Protein AF-A0A1J4X9B1-F1 (afdb_monomer)

Nearest PDB structures (foldseek):
  8jli-assembly1_B  TM=4.042E-01  e=5.247E-04  Homo sapiens
  5moy-assembly1_B  TM=3.752E-01  e=3.493E-03  Homo sapiens
  6fls-assembly1_A  TM=5.044E-01  e=6.345E-02  Clostridium botulinum
  5jmc-assembly4_H  TM=3.929E-01  e=2.459E-02  Rattus norvegicus
  8k77-assembly1_A  TM=3.400E-01  e=1.861E-02  Homo sapiens

Solvent-accessible surface area (backbone atoms only — not comparable to full-atom values): 6523 Å² total; per-residue (Å²): 122,44,57,48,78,82,46,75,85,58,51,69,41,68,44,48,29,33,43,55,81,67,60,44,64,76,85,66,64,46,58,64,31,37,32,44,52,20,37,40,30,43,33,34,44,35,45,33,42,35,30,52,23,37,32,33,54,20,37,40,33,50,28,36,30,30,44,20,36,35,34,49,24,37,28,38,67,24,33,40,30,49,22,41,42,26,76,47,44,78,42,80,39,43,59,47,73,67,47,76,43,81,50,52,83,41,82,94,71,68,89,84,55,82,68,53,83,78,42,74,75,80,66,88,125

Mean predicted aligned error: 8.38 Å

Foldseek 3Di:
DDAVVVVLVDQEAAEEYEYDQDEDDAPRAQENHEYANYEYEYHEPALHHHECYEYAVYEYEHYEHALYEYYQYEYHAYEYELYEYHNYYYYNYDYEDYHYYNYDYHDPDPVPDDDPPPHPPPDDD

Sequence (125 aa):
MENLDAVLSRQHFSGEFILSEKGYSLDYPWKNREFIEAHVTGGSMTGSLFEDCTFRNTTFENIYMDDVDFVRCRFENFRIINCSRDGMEMRECTGSPPIMIGTKEGPPGWRDRPPPPGWESHGKK

pLDDT: mean 77.35, std 16.92, range [32.69, 95.19]

Secondary structure (DSSP, 8-state):
-EEGGGGTT-SEEEEEEE--SS---TT--EES-EEEEEEEESSB-TT-EEES-EEES-EEES-B-TT-EEES-EEES-EEES-B-TT-EEES-EESPPEEESPBP-SS-STTSPPPTT-------

Radius of gyration: 13.78 Å; Cα contacts (8 Å, |Δi|>4): 329; chains: 1; bounding box: 30×30×39 Å

Structure (mmCIF, N/CA/C/O backbone):
data_AF-A0A1J4X9B1-F1
#
_entry.id   AF-A0A1J4X9B1-F1
#
loop_
_atom_site.group_PDB
_atom_site.id
_atom_site.type_symbol
_atom_site.label_atom_id
_atom_site.label_alt_id
_atom_site.label_comp_id
_atom_site.label_asym_id
_atom_site.label_entity_id
_atom_site.label_seq_id
_atom_site.pdbx_PDB_ins_code
_atom_site.Cartn_x
_atom_site.Cartn_y
_atom_site.Cartn_z
_atom_site.occupancy
_atom_site.B_iso_or_equiv
_atom_site.auth_seq_id
_atom_site.auth_comp_id
_atom_site.auth_asym_id
_atom_site.auth_atom_id
_atom_site.pdbx_PDB_model_num
ATOM 1 N N . MET A 1 1 ? 7.872 9.763 13.280 1.00 73.44 1 MET A N 1
ATOM 2 C CA . MET A 1 1 ? 8.013 8.543 12.469 1.00 73.44 1 MET A CA 1
ATOM 3 C C . MET A 1 1 ? 7.937 7.308 13.356 1.00 73.44 1 MET A C 1
ATOM 5 O O . MET A 1 1 ? 8.772 7.140 14.239 1.00 73.44 1 MET A O 1
ATOM 9 N N . GLU A 1 2 ? 6.900 6.499 13.171 1.00 84.75 2 GLU A N 1
ATOM 10 C CA . GLU A 1 2 ? 6.631 5.258 13.907 1.00 84.75 2 GLU A CA 1
ATOM 11 C C . GLU A 1 2 ? 6.852 4.042 12.990 1.00 84.75 2 GLU A C 1
ATOM 13 O O . GLU A 1 2 ? 6.647 4.137 11.784 1.00 84.75 2 GLU A O 1
ATOM 18 N N . ASN A 1 3 ? 7.286 2.896 13.521 1.00 81.75 3 ASN A N 1
ATOM 19 C CA . ASN A 1 3 ? 7.413 1.690 12.700 1.00 81.75 3 ASN A CA 1
ATOM 20 C C . ASN A 1 3 ? 6.024 1.067 12.475 1.00 81.75 3 ASN A C 1
ATOM 22 O O . ASN A 1 3 ? 5.390 0.654 13.449 1.00 81.75 3 ASN A O 1
ATOM 26 N N . LEU A 1 4 ? 5.578 0.960 11.216 1.00 80.00 4 LEU A N 1
ATOM 27 C CA . LEU A 1 4 ? 4.272 0.379 10.883 1.00 80.00 4 LEU A CA 1
ATOM 28 C C . LEU A 1 4 ? 4.163 -1.096 11.318 1.00 80.00 4 LEU A C 1
ATOM 30 O O . LEU A 1 4 ? 3.100 -1.523 11.769 1.00 80.00 4 LEU A O 1
ATOM 34 N N . ASP A 1 5 ? 5.275 -1.841 11.281 1.00 75.12 5 ASP A N 1
ATOM 35 C CA . ASP A 1 5 ? 5.376 -3.241 11.731 1.00 75.12 5 ASP A CA 1
ATOM 36 C C . ASP A 1 5 ? 5.012 -3.416 13.201 1.00 75.12 5 ASP A C 1
ATOM 38 O O . ASP A 1 5 ? 4.484 -4.447 13.616 1.00 75.12 5 ASP A O 1
ATOM 42 N N . ALA A 1 6 ? 5.311 -2.404 14.015 1.00 77.81 6 ALA A N 1
ATOM 43 C CA . ALA A 1 6 ? 5.059 -2.442 15.448 1.00 77.81 6 ALA A CA 1
ATOM 44 C C . ALA A 1 6 ? 3.596 -2.125 15.789 1.00 77.81 6 ALA A C 1
ATOM 46 O O . ALA A 1 6 ? 3.161 -2.350 16.918 1.00 77.81 6 ALA A O 1
ATOM 47 N N . VAL A 1 7 ? 2.829 -1.604 14.826 1.00 77.19 7 VAL A N 1
ATOM 48 C CA . VAL A 1 7 ? 1.464 -1.108 15.035 1.00 77.19 7 VAL A CA 1
ATOM 49 C C . VAL A 1 7 ? 0.421 -1.806 14.167 1.00 77.19 7 VAL A C 1
ATOM 51 O O . VAL A 1 7 ? -0.707 -1.332 14.045 1.00 77.19 7 VAL A O 1
ATOM 54 N N . LEU A 1 8 ? 0.746 -2.995 13.652 1.00 74.31 8 LEU A N 1
ATOM 55 C CA . LEU A 1 8 ? -0.151 -3.855 12.870 1.00 74.31 8 LEU A CA 1
ATOM 56 C C . LEU A 1 8 ? -1.413 -4.309 13.617 1.00 74.31 8 LEU A C 1
ATOM 58 O O . LEU A 1 8 ? -2.269 -4.950 13.019 1.00 74.31 8 LEU A O 1
ATOM 62 N N . SER A 1 9 ? -1.590 -4.014 14.903 1.00 78.44 9 SER A N 1
ATOM 63 C CA . SER A 1 9 ? -2.851 -4.263 15.617 1.00 78.44 9 SER A CA 1
ATOM 64 C C . SER A 1 9 ? -3.851 -3.108 15.504 1.00 78.44 9 SER A C 1
ATOM 66 O O . SER A 1 9 ? -5.024 -3.282 15.833 1.00 78.44 9 SER A O 1
ATOM 68 N N . ARG A 1 10 ? -3.424 -1.929 15.030 1.00 83.19 10 ARG A N 1
ATOM 69 C CA . ARG A 1 10 ? -4.284 -0.742 14.945 1.00 83.19 10 ARG A CA 1
ATOM 70 C C . ARG A 1 10 ? -5.258 -0.838 13.777 1.00 83.19 10 ARG A C 1
ATOM 72 O O . ARG A 1 10 ? -4.900 -1.261 12.683 1.00 83.19 10 ARG A O 1
ATOM 79 N N . GLN A 1 11 ? -6.492 -0.401 13.996 1.00 83.94 11 GLN A N 1
ATOM 80 C CA . GLN A 1 11 ? -7.476 -0.262 12.918 1.00 83.94 11 GLN A CA 1
ATOM 81 C C . GLN A 1 11 ? -7.358 1.081 12.196 1.00 83.94 11 GLN A C 1
ATOM 83 O O . GLN A 1 11 ? -7.754 1.180 11.042 1.00 83.94 11 GLN A O 1
ATOM 88 N N . HIS A 1 12 ? -6.785 2.085 12.859 1.00 88.44 12 HIS A N 1
ATOM 89 C CA . HIS A 1 12 ? -6.656 3.443 12.354 1.00 88.44 12 HIS A CA 1
ATOM 90 C C . HIS A 1 12 ? -5.188 3.882 12.372 1.00 88.44 12 HIS A C 1
ATOM 92 O O . HIS A 1 12 ? -4.511 3.761 13.400 1.00 88.44 12 HIS A O 1
ATOM 98 N N . PHE A 1 13 ? -4.715 4.400 11.243 1.00 87.94 13 PHE A N 1
ATOM 99 C CA . PHE A 1 13 ? -3.358 4.892 11.041 1.00 87.94 13 PHE A CA 1
ATOM 100 C C . PHE A 1 13 ? -3.404 6.342 10.577 1.00 87.94 13 PHE A C 1
ATOM 102 O O . PHE A 1 13 ? -3.917 6.638 9.500 1.00 87.94 13 PHE A O 1
ATOM 109 N N . SER A 1 14 ? -2.818 7.221 11.384 1.00 92.00 14 SER A N 1
ATOM 110 C CA . SER A 1 14 ? -2.660 8.644 11.093 1.00 92.00 14 SER A CA 1
ATOM 111 C C . SER A 1 14 ? -1.266 9.098 11.509 1.00 92.00 14 SER A C 1
ATOM 113 O O . SER A 1 14 ? -0.826 8.768 12.614 1.00 92.00 14 SER A O 1
ATOM 115 N N . GLY A 1 15 ? -0.586 9.861 10.654 1.00 91.12 15 GLY A N 1
ATOM 116 C CA . GLY A 1 15 ? 0.785 10.317 10.882 1.00 91.12 15 GLY A CA 1
ATOM 117 C C . GLY A 1 15 ? 1.830 9.589 10.035 1.00 91.12 15 GLY A C 1
ATOM 118 O O . GLY A 1 15 ? 1.520 8.968 9.022 1.00 91.12 15 GLY A O 1
ATOM 119 N N . GLU A 1 16 ? 3.093 9.714 10.434 1.00 91.88 16 GLU A N 1
ATOM 120 C CA . GLU A 1 16 ? 4.238 9.243 9.652 1.00 91.88 16 GLU A CA 1
ATOM 121 C C . GLU A 1 16 ? 4.713 7.861 10.093 1.00 91.88 16 GLU A C 1
ATOM 123 O O . GLU A 1 16 ? 5.114 7.666 11.249 1.00 91.88 16 GLU A O 1
ATOM 128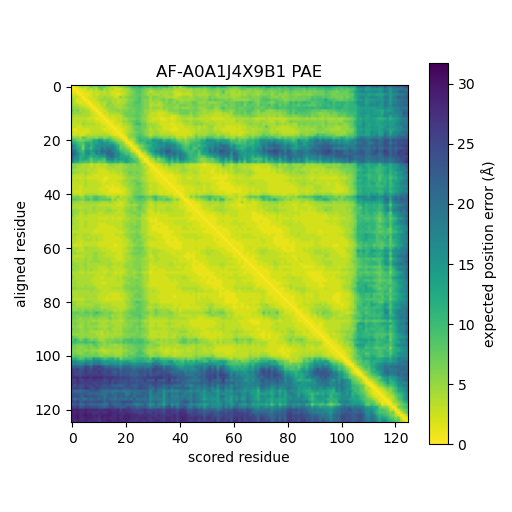 N N . PHE A 1 17 ? 4.772 6.944 9.137 1.00 89.00 17 PHE A N 1
ATOM 129 C CA . PHE A 1 17 ? 5.162 5.562 9.324 1.00 89.00 17 PHE A CA 1
ATOM 130 C C . PHE A 1 17 ? 6.334 5.179 8.425 1.00 89.00 17 PHE A C 1
ATOM 132 O O . PHE A 1 17 ? 6.406 5.587 7.266 1.00 89.00 17 PHE A O 1
ATOM 139 N N . ILE A 1 18 ? 7.226 4.348 8.957 1.00 86.56 18 ILE A N 1
ATOM 140 C CA . ILE A 1 18 ? 8.288 3.692 8.196 1.00 86.56 18 ILE A CA 1
ATOM 141 C C . ILE A 1 18 ? 8.067 2.179 8.199 1.00 86.56 18 ILE A C 1
ATOM 143 O O . ILE A 1 18 ? 7.740 1.618 9.250 1.00 86.56 18 ILE A O 1
ATOM 147 N N . LEU A 1 19 ? 8.220 1.523 7.047 1.00 79.75 19 LEU A N 1
ATOM 148 C CA . LEU A 1 19 ? 8.246 0.056 6.980 1.00 79.75 19 LEU A CA 1
ATOM 149 C C . LEU A 1 19 ? 9.677 -0.427 7.228 1.00 79.75 19 LEU A C 1
ATOM 151 O O . LEU A 1 19 ? 10.638 0.212 6.788 1.00 79.75 19 LEU A O 1
ATOM 155 N N . SER A 1 20 ? 9.848 -1.565 7.901 1.00 71.50 20 SER A N 1
ATOM 156 C CA . SER A 1 20 ? 11.163 -2.205 7.920 1.00 71.50 20 SER A CA 1
ATOM 157 C C . SER A 1 20 ? 11.515 -2.810 6.555 1.00 71.50 20 SER A C 1
ATOM 159 O O . SER A 1 20 ? 10.669 -3.040 5.694 1.00 71.50 20 SER A O 1
ATOM 161 N N . GLU A 1 21 ? 12.801 -3.099 6.345 1.00 63.53 21 GLU A N 1
ATOM 162 C CA . GLU A 1 21 ? 13.300 -3.757 5.126 1.00 63.53 21 GLU A CA 1
ATOM 163 C C . GLU A 1 21 ? 12.814 -5.210 4.969 1.00 63.53 21 GLU A C 1
ATOM 165 O O . GLU A 1 21 ? 13.074 -5.851 3.950 1.00 63.53 21 GLU A O 1
ATOM 170 N N . LYS A 1 22 ? 12.124 -5.761 5.975 1.00 59.88 22 LYS A N 1
ATOM 171 C CA . LYS A 1 22 ? 11.565 -7.109 5.913 1.00 59.88 22 LYS A CA 1
ATOM 172 C C . LYS A 1 22 ? 10.267 -7.050 5.112 1.00 59.88 22 LYS A C 1
ATOM 174 O O . LYS A 1 22 ? 9.277 -6.518 5.594 1.00 59.88 22 LYS A O 1
ATOM 179 N N . GLY A 1 23 ? 10.284 -7.589 3.892 1.00 53.66 23 GLY A N 1
ATOM 180 C CA . GLY A 1 23 ? 9.083 -7.696 3.063 1.00 53.66 23 GLY A CA 1
ATOM 181 C C . GLY A 1 23 ? 7.960 -8.427 3.805 1.00 53.66 23 GLY A C 1
ATOM 182 O O . GLY A 1 23 ? 8.207 -9.437 4.469 1.00 53.66 23 GLY A O 1
ATOM 183 N N . TYR A 1 24 ? 6.739 -7.904 3.716 1.00 59.28 24 TYR A N 1
ATOM 184 C CA . TYR A 1 24 ? 5.565 -8.545 4.302 1.00 59.28 24 TYR A CA 1
ATOM 185 C C . TYR A 1 24 ? 5.223 -9.791 3.483 1.00 59.28 24 TYR A C 1
ATOM 187 O O . TYR A 1 24 ? 4.845 -9.691 2.320 1.00 59.28 24 TYR A O 1
ATOM 195 N N . SER A 1 25 ? 5.367 -10.980 4.075 1.00 45.28 25 SER A N 1
ATOM 196 C CA . SER A 1 25 ? 4.770 -12.185 3.504 1.00 45.28 25 SER A CA 1
ATOM 197 C C . SER A 1 25 ? 3.250 -12.120 3.659 1.00 45.28 25 SER A C 1
ATOM 199 O O . SER A 1 25 ? 2.734 -11.516 4.601 1.00 45.28 25 SER A O 1
ATOM 201 N N . LEU A 1 26 ? 2.552 -12.777 2.733 1.00 47.88 26 LEU A N 1
ATOM 202 C CA . LEU A 1 26 ? 1.096 -12.942 2.561 1.00 47.88 26 LEU A CA 1
ATOM 203 C C . LEU A 1 26 ? 0.267 -13.302 3.823 1.00 47.88 26 LEU A C 1
ATOM 205 O O . LEU A 1 26 ? -0.949 -13.460 3.735 1.00 47.88 26 LEU A O 1
ATOM 209 N N . ASP A 1 27 ? 0.891 -13.438 4.992 1.00 52.34 27 ASP A N 1
ATOM 210 C CA . ASP A 1 27 ? 0.293 -13.922 6.237 1.00 52.34 27 ASP A CA 1
ATOM 211 C C . ASP A 1 27 ? -0.456 -12.840 7.035 1.00 52.34 27 ASP A C 1
ATOM 213 O O . ASP A 1 27 ? -1.196 -13.166 7.965 1.00 52.34 27 ASP A O 1
ATOM 217 N N . TYR A 1 28 ? -0.304 -11.558 6.682 1.00 61.91 28 TYR A N 1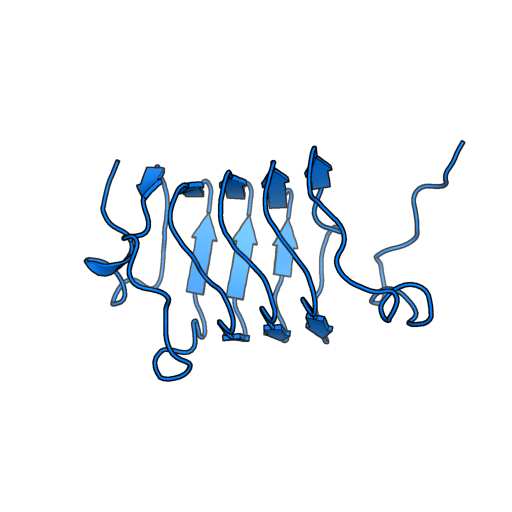
ATOM 218 C CA . TYR A 1 28 ? -1.001 -10.446 7.342 1.00 61.91 28 TYR A CA 1
ATOM 219 C C . TYR A 1 28 ? -1.829 -9.614 6.356 1.00 61.91 28 TYR A C 1
ATOM 221 O O . TYR A 1 28 ? -1.398 -8.547 5.918 1.00 61.91 28 TYR A O 1
ATOM 229 N N . PRO A 1 29 ? -3.048 -10.062 6.007 1.00 69.12 29 PRO A N 1
ATOM 230 C CA . PRO A 1 29 ? -3.931 -9.267 5.173 1.00 69.12 29 PRO A CA 1
ATOM 231 C C . PRO A 1 29 ? -4.355 -8.001 5.933 1.00 69.12 29 PRO A C 1
ATOM 233 O O . PRO A 1 29 ? -4.877 -8.053 7.054 1.00 69.12 29 PRO A O 1
ATOM 236 N N . TRP A 1 30 ? -4.134 -6.843 5.319 1.00 84.25 30 TRP A N 1
ATOM 237 C CA . TRP A 1 30 ? -4.595 -5.552 5.810 1.00 84.25 30 TRP A CA 1
ATOM 238 C C . TRP A 1 30 ? -6.103 -5.483 5.587 1.00 84.25 30 TRP A C 1
ATOM 240 O O . TRP A 1 30 ? -6.561 -4.997 4.560 1.00 84.25 30 TRP A O 1
ATOM 250 N N . L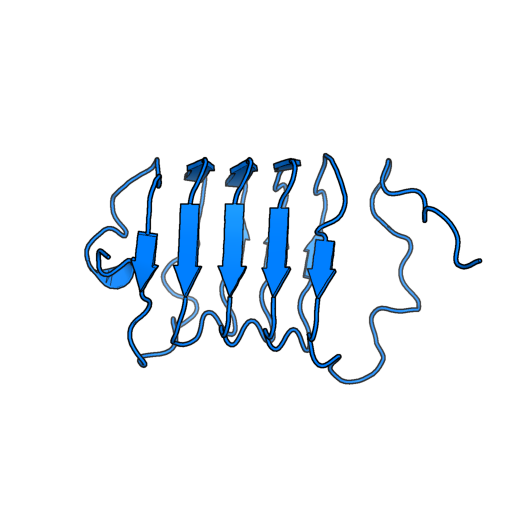YS A 1 31 ? -6.881 -6.045 6.517 1.00 88.94 31 LYS A N 1
ATOM 251 C CA . LYS A 1 31 ? -8.346 -6.074 6.420 1.00 88.94 31 LYS A CA 1
ATOM 252 C C . LYS A 1 31 ? -9.003 -5.028 7.305 1.00 88.94 31 LYS A C 1
ATOM 254 O O . LYS A 1 31 ? -8.631 -4.918 8.473 1.00 88.94 31 LYS A O 1
ATOM 259 N N . ASN A 1 32 ? -10.018 -4.344 6.776 1.00 91.12 32 ASN A N 1
ATOM 260 C CA . ASN A 1 32 ? -10.889 -3.433 7.525 1.00 91.12 32 ASN A CA 1
ATOM 261 C C . ASN A 1 32 ? -10.110 -2.356 8.302 1.00 91.12 32 ASN A C 1
ATOM 263 O O . ASN A 1 32 ? -10.262 -2.207 9.518 1.00 91.12 32 ASN A O 1
ATOM 267 N N . ARG A 1 33 ? -9.207 -1.660 7.603 1.00 90.94 33 ARG A N 1
ATOM 268 C CA . ARG A 1 33 ? -8.330 -0.644 8.194 1.00 90.94 33 ARG A CA 1
ATOM 269 C C . ARG A 1 33 ? -8.504 0.709 7.543 1.00 90.94 33 ARG A C 1
ATOM 271 O O . ARG A 1 33 ? -8.794 0.816 6.354 1.00 90.94 33 ARG A O 1
ATOM 278 N N . GLU A 1 34 ? -8.259 1.741 8.329 1.00 93.44 34 GLU A N 1
ATOM 279 C CA . GLU A 1 34 ? -8.343 3.126 7.908 1.00 93.44 34 GLU A CA 1
ATOM 280 C C . GLU A 1 34 ? -6.965 3.776 7.964 1.00 93.44 34 GLU A C 1
ATOM 282 O O . GLU A 1 34 ? -6.338 3.862 9.018 1.00 93.44 34 GLU A O 1
ATOM 287 N N . PHE A 1 35 ? -6.511 4.266 6.819 1.00 93.19 35 PHE A N 1
ATOM 288 C CA . PHE A 1 35 ? -5.345 5.121 6.679 1.00 93.19 35 PHE A CA 1
ATOM 289 C C . PHE A 1 35 ? -5.859 6.529 6.401 1.00 93.19 35 PHE A C 1
ATOM 291 O O . PHE A 1 35 ? -6.420 6.798 5.336 1.00 93.19 35 PHE A O 1
ATOM 298 N N . ILE A 1 36 ? -5.740 7.416 7.384 1.00 94.62 36 ILE A N 1
ATOM 299 C CA . ILE A 1 36 ? -6.267 8.778 7.318 1.00 94.62 36 ILE A CA 1
ATOM 300 C C . ILE A 1 36 ? -5.126 9.724 7.651 1.00 94.62 36 ILE A C 1
ATOM 302 O O . ILE A 1 36 ? -4.594 9.680 8.754 1.00 94.62 36 ILE A O 1
ATOM 306 N N . GLU A 1 37 ? -4.739 10.566 6.690 1.00 95.19 37 GLU A N 1
ATOM 307 C CA . GLU A 1 37 ? -3.589 11.474 6.844 1.00 95.19 37 GLU A CA 1
ATOM 308 C C . GLU A 1 37 ? -2.301 10.712 7.199 1.00 95.19 37 GLU A C 1
ATOM 310 O O . GLU A 1 37 ? -1.452 11.175 7.962 1.00 95.19 37 GLU A O 1
ATOM 315 N N . ALA A 1 38 ? -2.175 9.496 6.662 1.00 93.62 38 ALA A N 1
ATOM 316 C CA . ALA A 1 38 ? -1.003 8.665 6.850 1.00 93.62 38 ALA A CA 1
ATOM 317 C C . ALA A 1 38 ? 0.047 8.967 5.776 1.00 93.62 38 ALA A C 1
ATOM 319 O O . ALA A 1 38 ? -0.262 9.107 4.590 1.00 93.62 38 ALA A O 1
ATOM 320 N N . HIS A 1 39 ? 1.307 9.010 6.184 1.00 93.81 39 HIS A N 1
ATOM 321 C CA . HIS A 1 39 ? 2.451 9.027 5.283 1.00 93.81 39 HIS A CA 1
ATOM 322 C C . HIS A 1 39 ? 3.285 7.795 5.572 1.00 93.81 39 HIS A C 1
ATOM 324 O O . HIS A 1 39 ? 3.842 7.673 6.655 1.00 93.81 39 HIS A O 1
ATOM 330 N N . VAL A 1 40 ? 3.329 6.861 4.630 1.00 90.31 40 VAL A N 1
ATOM 331 C CA . VAL A 1 40 ? 4.108 5.629 4.762 1.00 90.31 40 VAL A CA 1
ATOM 332 C C . VAL A 1 40 ? 5.313 5.734 3.844 1.00 90.31 40 VAL A C 1
ATOM 334 O O . VAL A 1 40 ? 5.163 6.088 2.671 1.00 90.31 40 VAL A O 1
ATOM 337 N N . THR A 1 41 ? 6.502 5.432 4.361 1.00 89.62 41 THR A N 1
ATOM 338 C CA . THR A 1 41 ? 7.732 5.463 3.570 1.00 89.62 41 THR A CA 1
ATOM 339 C C . THR A 1 41 ? 8.709 4.341 3.897 1.00 89.62 41 THR A C 1
ATOM 341 O O . THR A 1 41 ? 8.671 3.772 4.984 1.00 89.62 41 THR A O 1
ATOM 344 N N . GLY A 1 42 ? 9.604 4.048 2.952 1.00 79.06 42 GLY A N 1
ATOM 345 C CA . GLY A 1 42 ? 10.680 3.071 3.103 1.00 79.06 42 GLY A CA 1
ATOM 346 C C . GLY A 1 42 ? 10.180 1.628 3.139 1.00 79.06 42 GLY A C 1
ATOM 347 O O . GLY A 1 42 ? 9.018 1.373 3.420 1.00 79.06 42 GLY A O 1
ATOM 348 N N . GLY A 1 43 ? 11.062 0.677 2.833 1.00 82.75 43 GLY A N 1
ATOM 349 C CA . GLY A 1 43 ? 10.768 -0.758 2.888 1.00 82.75 43 GLY A CA 1
ATOM 350 C C . GLY A 1 43 ? 9.915 -1.289 1.728 1.00 82.75 43 GLY A C 1
ATOM 351 O O . GLY A 1 43 ? 9.877 -0.724 0.633 1.00 82.75 43 GLY A O 1
ATOM 352 N N . SER A 1 44 ? 9.278 -2.439 1.946 1.00 81.62 44 SER A N 1
ATOM 353 C CA . SER A 1 44 ? 8.540 -3.186 0.921 1.00 81.62 44 SER A CA 1
ATOM 354 C C . SER A 1 44 ? 7.186 -3.618 1.457 1.00 81.62 44 SER A C 1
ATOM 356 O O . SER A 1 44 ? 7.124 -4.134 2.561 1.00 81.62 44 SER A O 1
ATOM 358 N N . MET A 1 45 ? 6.134 -3.443 0.657 1.00 82.69 45 MET A N 1
ATOM 359 C CA . MET A 1 45 ? 4.800 -4.034 0.817 1.00 82.69 45 MET A CA 1
ATOM 360 C C . MET A 1 45 ? 4.511 -5.083 -0.259 1.00 82.69 45 MET A C 1
ATOM 362 O O . MET A 1 45 ? 3.353 -5.424 -0.478 1.00 82.69 45 MET A O 1
ATOM 366 N N . THR A 1 46 ? 5.537 -5.584 -0.943 1.00 83.25 46 THR A N 1
ATOM 367 C CA . THR A 1 46 ? 5.387 -6.492 -2.081 1.00 83.25 46 THR A CA 1
ATOM 368 C C . THR A 1 46 ? 4.523 -7.706 -1.722 1.00 83.25 46 THR A C 1
ATOM 370 O O . THR A 1 46 ? 4.754 -8.336 -0.694 1.00 83.25 46 THR A O 1
ATOM 373 N N . GLY A 1 47 ? 3.520 -8.025 -2.544 1.00 80.88 47 GLY A N 1
ATOM 374 C CA . GLY A 1 47 ? 2.597 -9.141 -2.313 1.00 80.88 47 GLY A CA 1
ATOM 375 C C . GLY A 1 47 ? 1.539 -8.904 -1.225 1.00 80.88 47 GLY A C 1
ATOM 376 O O . GLY A 1 47 ? 0.841 -9.841 -0.836 1.00 80.88 47 GLY A O 1
ATOM 377 N N . SER A 1 48 ? 1.424 -7.685 -0.684 1.00 84.94 48 SER A N 1
ATOM 378 C CA . SER A 1 48 ? 0.440 -7.383 0.364 1.00 84.94 48 SER A CA 1
ATOM 379 C C . SER A 1 48 ? -0.986 -7.343 -0.183 1.00 84.94 48 SER A C 1
ATOM 381 O O . SER A 1 48 ? -1.244 -6.771 -1.239 1.00 84.94 48 SER A O 1
ATOM 383 N N . LEU A 1 49 ? -1.932 -7.859 0.603 1.00 86.56 49 LEU A N 1
ATOM 384 C CA . LEU A 1 49 ? -3.366 -7.743 0.342 1.00 86.56 49 LEU A CA 1
ATOM 385 C C . LEU A 1 49 ? -3.996 -6.705 1.277 1.00 86.56 49 LEU A C 1
ATOM 387 O O . LEU A 1 49 ? -3.981 -6.878 2.497 1.00 86.56 49 LEU A O 1
ATOM 391 N N . PHE A 1 50 ? -4.602 -5.6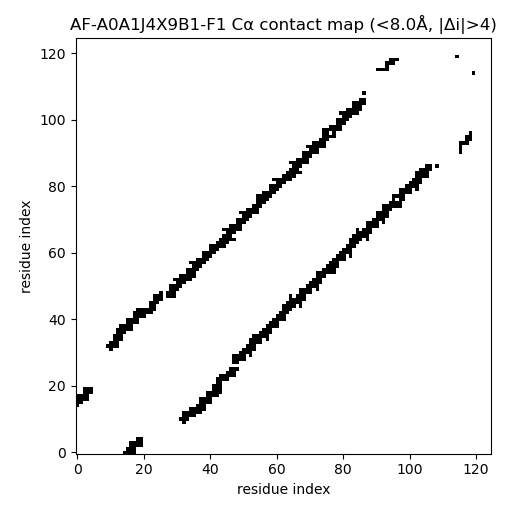72 0.696 1.00 89.56 50 PHE A N 1
ATOM 392 C CA . PHE A 1 50 ? -5.490 -4.725 1.362 1.00 89.56 50 PHE A CA 1
ATOM 393 C C . PHE A 1 50 ? -6.934 -5.041 1.000 1.00 89.56 50 PHE A C 1
ATOM 395 O O . PHE A 1 50 ? -7.313 -4.972 -0.165 1.00 89.56 50 PHE A O 1
ATOM 402 N N . GLU A 1 51 ? -7.750 -5.365 1.996 1.00 90.69 51 GLU A N 1
ATOM 403 C CA . GLU A 1 51 ? -9.144 -5.753 1.804 1.00 90.69 51 GLU A CA 1
ATOM 404 C C . GLU A 1 51 ? -10.057 -4.891 2.678 1.00 90.69 51 GLU A C 1
ATOM 406 O O . GLU A 1 51 ? -9.785 -4.692 3.863 1.00 90.69 51 GLU A O 1
ATOM 411 N N . ASP A 1 52 ? -11.131 -4.351 2.102 1.00 92.56 52 ASP A N 1
ATOM 412 C CA . ASP A 1 52 ? -12.107 -3.519 2.821 1.00 92.56 52 ASP A CA 1
ATOM 413 C C . ASP A 1 52 ? -11.448 -2.334 3.573 1.00 92.56 52 ASP A C 1
ATOM 415 O O . ASP A 1 52 ? -11.855 -1.958 4.671 1.00 92.56 52 ASP A O 1
ATOM 419 N N . CYS A 1 53 ? -10.376 -1.759 3.012 1.00 92.88 53 CYS A N 1
ATOM 420 C CA . CYS A 1 53 ? -9.632 -0.655 3.627 1.00 92.88 53 CYS A CA 1
ATOM 421 C C . CYS A 1 53 ? -10.031 0.714 3.072 1.00 92.88 53 CYS A C 1
ATOM 423 O O . CYS A 1 53 ? -10.402 0.859 1.907 1.00 92.88 53 CYS A O 1
ATOM 425 N N . THR A 1 54 ? -9.884 1.751 3.893 1.00 93.81 54 THR A N 1
ATOM 426 C CA . THR A 1 54 ? -10.092 3.146 3.489 1.00 93.81 54 THR A CA 1
ATOM 427 C C . THR A 1 54 ? -8.777 3.911 3.523 1.00 93.81 54 THR A C 1
ATOM 429 O O . THR A 1 54 ? -8.090 3.914 4.538 1.00 93.81 54 THR A O 1
ATOM 432 N N . PHE A 1 55 ? -8.459 4.605 2.433 1.00 93.69 55 PHE A N 1
ATOM 433 C CA . PHE A 1 55 ? -7.311 5.499 2.311 1.00 93.69 55 PHE A CA 1
ATOM 434 C C . PHE A 1 55 ? -7.810 6.917 2.050 1.00 93.69 55 PHE A C 1
ATOM 436 O O . PHE A 1 55 ? -8.337 7.203 0.974 1.00 93.69 55 PHE A O 1
ATOM 443 N N . ARG A 1 56 ? -7.631 7.818 3.016 1.00 94.62 56 ARG A N 1
ATOM 444 C CA . ARG A 1 56 ? -7.989 9.235 2.904 1.00 94.62 56 ARG A CA 1
ATOM 445 C C . ARG A 1 56 ? -6.769 10.107 3.160 1.00 94.62 56 ARG A C 1
ATOM 447 O O . ARG A 1 56 ? -6.094 9.933 4.170 1.00 94.62 56 ARG A O 1
ATOM 454 N N . ASN A 1 57 ? -6.488 11.055 2.266 1.00 95.12 57 ASN A N 1
ATOM 455 C CA . ASN A 1 57 ? -5.358 11.988 2.387 1.00 95.12 57 ASN A CA 1
ATOM 456 C C . ASN A 1 57 ? -4.023 11.281 2.686 1.00 95.12 57 ASN A C 1
ATOM 458 O O . ASN A 1 57 ? -3.202 11.784 3.446 1.00 95.12 57 ASN A O 1
ATOM 462 N N . THR A 1 58 ? -3.834 10.085 2.131 1.00 95.00 58 THR A N 1
ATOM 463 C CA . THR A 1 58 ? -2.711 9.204 2.469 1.00 95.00 58 THR A CA 1
ATOM 464 C C . THR A 1 58 ? -1.666 9.225 1.361 1.00 95.00 58 THR A C 1
ATOM 466 O O . THR A 1 58 ? -2.010 9.290 0.181 1.00 95.00 58 THR A O 1
ATOM 469 N N . THR A 1 59 ? -0.389 9.173 1.731 1.00 94.31 59 THR A N 1
ATOM 470 C CA . THR A 1 59 ? 0.738 9.152 0.790 1.00 94.31 59 THR A CA 1
ATOM 471 C C . THR A 1 59 ? 1.641 7.963 1.071 1.00 94.31 59 THR A C 1
ATOM 473 O O . THR A 1 59 ? 2.099 7.788 2.197 1.00 94.31 59 THR A O 1
ATOM 476 N N . PHE A 1 60 ? 1.903 7.155 0.048 1.00 92.12 60 PHE A N 1
ATOM 477 C CA . PHE A 1 60 ? 2.905 6.091 0.062 1.00 92.12 60 PHE A CA 1
ATOM 478 C C . PHE A 1 60 ? 4.104 6.550 -0.764 1.00 92.12 60 PHE A C 1
ATOM 480 O O . PHE A 1 60 ? 3.932 6.956 -1.915 1.00 92.12 60 PHE A O 1
ATOM 487 N N . GLU A 1 61 ? 5.302 6.522 -0.180 1.00 90.88 61 GLU A N 1
ATOM 488 C CA . GLU A 1 61 ? 6.494 7.108 -0.793 1.00 90.88 61 GLU A CA 1
ATOM 489 C C . GLU A 1 61 ? 7.750 6.239 -0.648 1.00 90.88 61 GLU A C 1
ATOM 491 O O . GLU A 1 61 ? 8.135 5.882 0.462 1.00 90.88 61 GLU A O 1
ATOM 496 N N . ASN A 1 62 ? 8.459 5.988 -1.753 1.00 88.19 62 ASN A N 1
ATOM 497 C CA . ASN A 1 62 ? 9.690 5.180 -1.785 1.00 88.19 62 ASN A CA 1
ATOM 498 C C . ASN A 1 62 ? 9.482 3.758 -1.219 1.00 88.19 62 ASN A C 1
ATOM 500 O O . ASN A 1 62 ? 10.293 3.270 -0.431 1.00 88.19 62 ASN A O 1
ATOM 504 N N . ILE A 1 63 ? 8.374 3.114 -1.598 1.00 85.38 63 ILE A N 1
ATOM 505 C CA . ILE A 1 63 ? 7.990 1.767 -1.149 1.00 85.38 63 ILE A CA 1
ATOM 506 C C . ILE A 1 63 ? 7.982 0.810 -2.341 1.00 85.38 63 ILE A C 1
ATOM 508 O O . ILE A 1 63 ? 7.544 1.175 -3.435 1.00 85.38 63 ILE A O 1
ATOM 512 N N . TYR A 1 64 ? 8.408 -0.435 -2.128 1.00 84.88 64 TYR A N 1
ATOM 513 C CA . TYR A 1 64 ? 8.171 -1.496 -3.108 1.00 84.88 64 TYR A CA 1
ATOM 514 C C . TYR A 1 64 ? 6.739 -2.031 -2.985 1.00 84.88 64 TYR A C 1
ATOM 516 O O . TYR A 1 64 ? 6.411 -2.621 -1.959 1.00 84.88 64 TYR A O 1
ATOM 524 N N . MET A 1 65 ? 5.878 -1.813 -3.983 1.00 83.06 65 MET A N 1
ATOM 525 C CA . MET A 1 65 ? 4.468 -2.250 -3.973 1.00 83.06 65 MET A CA 1
ATOM 526 C C . MET A 1 65 ? 4.152 -3.231 -5.108 1.00 83.06 65 MET A C 1
ATOM 528 O O . MET A 1 65 ? 3.044 -3.236 -5.649 1.00 83.06 65 MET A O 1
ATOM 532 N N . ASP A 1 66 ? 5.134 -4.039 -5.494 1.00 84.38 66 ASP A N 1
ATOM 533 C CA . ASP A 1 66 ? 4.932 -5.053 -6.526 1.00 84.38 66 ASP A CA 1
ATOM 534 C C . ASP A 1 66 ? 3.964 -6.145 -6.028 1.00 84.38 66 ASP A C 1
ATOM 536 O O . ASP A 1 66 ? 3.970 -6.484 -4.849 1.00 84.38 66 ASP A O 1
ATOM 540 N N . ASP A 1 67 ? 3.092 -6.660 -6.888 1.00 83.69 67 ASP A N 1
ATOM 541 C CA . ASP A 1 67 ? 2.070 -7.671 -6.591 1.00 83.69 67 ASP A CA 1
ATOM 542 C C . ASP A 1 67 ? 1.124 -7.304 -5.428 1.00 83.69 67 ASP A C 1
ATOM 544 O O . ASP A 1 67 ? 0.578 -8.175 -4.751 1.00 83.69 67 ASP A O 1
ATOM 548 N N . VAL A 1 68 ? 0.933 -6.008 -5.155 1.00 85.81 68 VAL A N 1
ATOM 549 C CA . VAL A 1 68 ? -0.015 -5.553 -4.128 1.00 85.81 68 VAL A CA 1
ATOM 550 C C . VAL A 1 68 ? -1.443 -5.608 -4.654 1.00 85.81 68 VAL A C 1
ATOM 552 O O . VAL A 1 68 ? -1.771 -5.006 -5.675 1.00 85.81 68 VAL A O 1
ATOM 555 N N . ASP A 1 69 ? -2.317 -6.250 -3.892 1.00 86.62 69 ASP A N 1
ATOM 556 C CA . ASP A 1 69 ? -3.740 -6.347 -4.180 1.00 86.62 69 ASP A CA 1
AT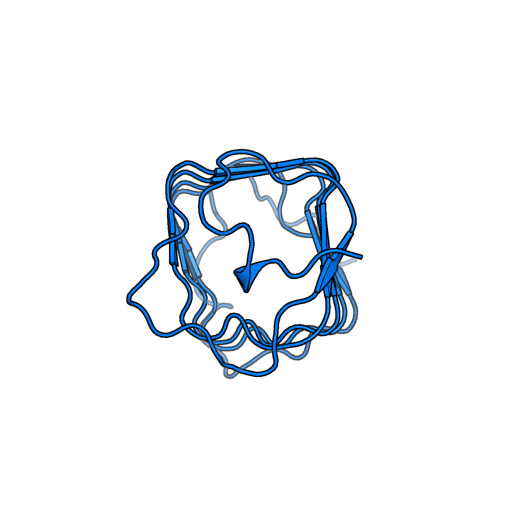OM 557 C C . ASP A 1 69 ? -4.536 -5.380 -3.299 1.00 86.62 69 ASP A C 1
ATOM 559 O O . ASP A 1 69 ? -4.500 -5.466 -2.073 1.00 86.62 69 ASP A O 1
ATOM 563 N N . PHE A 1 70 ? -5.332 -4.502 -3.909 1.00 87.19 70 PHE A N 1
ATOM 564 C CA . PHE A 1 70 ? -6.388 -3.761 -3.218 1.00 87.19 70 PHE A CA 1
ATOM 565 C C . PHE A 1 70 ? -7.751 -4.316 -3.626 1.00 87.19 70 PHE A C 1
ATOM 567 O O . PHE A 1 70 ? -8.104 -4.297 -4.804 1.00 87.19 70 PHE A O 1
ATOM 574 N N . VAL A 1 71 ? -8.542 -4.775 -2.662 1.00 89.31 71 VAL A N 1
ATOM 575 C CA . VAL A 1 71 ? -9.849 -5.399 -2.888 1.00 89.31 71 VAL A CA 1
ATOM 576 C C . VAL A 1 71 ? -10.905 -4.695 -2.043 1.00 89.31 71 VAL A C 1
ATOM 578 O O . VAL A 1 71 ? -10.780 -4.622 -0.823 1.00 89.31 71 VAL A O 1
ATOM 581 N N . ARG A 1 72 ? -11.960 -4.174 -2.680 1.00 90.25 72 ARG A N 1
ATOM 582 C CA . ARG A 1 72 ? -13.051 -3.432 -2.013 1.00 90.25 72 ARG A CA 1
ATOM 583 C C . ARG A 1 72 ? -12.562 -2.255 -1.160 1.00 90.25 72 ARG A C 1
ATOM 585 O O . ARG A 1 72 ? -13.155 -1.907 -0.143 1.00 90.25 72 ARG A O 1
ATOM 592 N N . CYS A 1 73 ? -11.473 -1.621 -1.585 1.00 90.56 73 CYS A N 1
ATOM 593 C CA . CYS A 1 73 ? -10.908 -0.468 -0.893 1.00 90.56 73 CYS A CA 1
ATOM 594 C C . CYS A 1 73 ? -11.533 0.847 -1.377 1.00 90.56 73 CYS A C 1
ATOM 596 O O . CYS A 1 73 ? -11.972 0.976 -2.523 1.00 90.56 73 CYS A O 1
ATOM 598 N N . ARG A 1 74 ? -11.535 1.865 -0.517 1.00 91.19 74 ARG A N 1
ATOM 599 C CA . ARG A 1 74 ? -11.961 3.227 -0.860 1.00 91.19 74 ARG A CA 1
ATOM 600 C C . ARG A 1 74 ? -10.765 4.168 -0.861 1.00 91.19 74 ARG A C 1
ATOM 602 O O . ARG A 1 74 ? -10.051 4.242 0.135 1.00 91.19 74 ARG A O 1
ATOM 609 N N . PHE A 1 75 ? -10.591 4.926 -1.939 1.00 89.44 75 PHE A N 1
ATOM 610 C CA . PHE A 1 75 ? -9.504 5.896 -2.074 1.00 89.44 75 PHE A CA 1
ATOM 611 C C . PHE A 1 75 ? -10.034 7.327 -2.179 1.00 89.44 75 PHE A C 1
ATOM 613 O O . PHE A 1 75 ? -10.878 7.644 -3.014 1.00 89.44 75 PHE A O 1
ATOM 620 N N . GLU A 1 76 ? -9.502 8.222 -1.355 1.00 91.81 76 GLU A N 1
ATOM 621 C CA . GLU A 1 76 ? -9.802 9.651 -1.370 1.00 91.81 76 GLU A CA 1
ATOM 622 C C . GLU A 1 76 ? -8.498 10.427 -1.206 1.00 91.81 76 GLU A C 1
ATOM 624 O O . GLU A 1 76 ? -7.900 10.430 -0.132 1.00 91.81 76 GLU A O 1
ATOM 629 N N . ASN A 1 77 ? -8.036 11.087 -2.273 1.00 91.38 77 ASN A N 1
ATOM 630 C CA . ASN A 1 77 ? -6.763 11.819 -2.260 1.00 91.38 77 ASN A CA 1
ATOM 631 C C . ASN A 1 77 ? -5.574 10.932 -1.817 1.00 91.38 77 ASN A C 1
ATOM 633 O O . ASN A 1 77 ? -4.751 11.329 -0.991 1.00 91.38 77 ASN A O 1
ATOM 637 N N . PHE A 1 78 ? -5.518 9.706 -2.348 1.00 91.19 78 PHE A N 1
ATOM 638 C CA . PHE A 1 78 ? -4.414 8.771 -2.133 1.00 91.19 78 PHE A CA 1
ATOM 639 C C . PHE A 1 78 ? -3.292 9.029 -3.146 1.00 91.19 78 PHE A C 1
ATOM 641 O O . PHE A 1 78 ? -3.559 9.204 -4.339 1.00 91.19 78 PHE A O 1
ATOM 648 N N . ARG A 1 79 ? -2.040 9.072 -2.683 1.00 91.56 79 ARG A N 1
ATOM 649 C CA . ARG A 1 79 ? -0.862 9.347 -3.518 1.00 91.56 79 ARG A CA 1
ATOM 650 C C . ARG A 1 79 ? 0.168 8.234 -3.411 1.00 91.56 79 ARG A C 1
ATOM 652 O O . ARG A 1 79 ? 0.449 7.759 -2.317 1.00 91.56 79 ARG A O 1
ATOM 659 N N . ILE A 1 80 ? 0.763 7.882 -4.545 1.00 89.06 80 ILE A N 1
ATOM 660 C CA . ILE A 1 80 ? 1.849 6.908 -4.660 1.00 89.06 80 ILE A CA 1
ATOM 661 C C . ILE A 1 80 ? 3.030 7.613 -5.334 1.00 89.06 80 ILE A C 1
ATOM 663 O O . ILE A 1 80 ? 2.932 8.036 -6.488 1.00 89.06 80 ILE A O 1
ATOM 667 N N . ILE A 1 81 ? 4.138 7.774 -4.613 1.00 90.00 81 ILE A N 1
ATOM 668 C CA . ILE A 1 81 ? 5.287 8.582 -5.034 1.00 90.00 81 ILE A CA 1
ATOM 669 C C . ILE A 1 81 ? 6.550 7.719 -5.039 1.00 90.00 81 ILE A C 1
ATOM 671 O O . ILE A 1 81 ? 6.913 7.134 -4.026 1.00 90.00 81 ILE A O 1
ATOM 675 N N . ASN A 1 82 ? 7.248 7.646 -6.175 1.00 88.75 82 ASN A N 1
ATOM 676 C CA . ASN A 1 82 ? 8.510 6.906 -6.325 1.00 88.75 82 ASN A CA 1
ATOM 677 C C . ASN A 1 82 ? 8.442 5.422 -5.897 1.00 88.75 82 ASN A C 1
ATOM 679 O O . ASN A 1 82 ? 9.453 4.840 -5.508 1.00 88.75 82 ASN A O 1
ATOM 683 N N . CYS A 1 83 ? 7.264 4.801 -5.972 1.00 85.31 83 CYS A N 1
ATOM 684 C CA . CYS A 1 83 ? 7.080 3.385 -5.650 1.00 85.31 83 CYS A CA 1
ATOM 685 C C . CYS A 1 83 ? 7.230 2.488 -6.888 1.00 85.31 83 CYS A C 1
ATOM 687 O O . CYS A 1 83 ? 6.968 2.922 -8.021 1.00 85.31 83 CYS A O 1
ATOM 689 N N . SER A 1 84 ? 7.608 1.225 -6.669 1.00 84.75 84 SER A N 1
ATOM 690 C CA . SER A 1 84 ? 7.373 0.152 -7.646 1.00 84.75 84 SER A CA 1
ATOM 691 C C . SER A 1 84 ? 5.931 -0.339 -7.522 1.00 84.75 84 SER A C 1
ATOM 693 O O . SER A 1 84 ? 5.335 -0.223 -6.453 1.00 84.75 84 SER A O 1
ATOM 695 N N . ARG A 1 85 ? 5.337 -0.792 -8.625 1.00 77.31 85 ARG A N 1
ATOM 696 C CA . ARG A 1 85 ? 3.928 -1.216 -8.687 1.00 77.31 85 ARG A CA 1
ATOM 697 C C . ARG A 1 85 ? 3.692 -2.262 -9.775 1.00 77.31 85 ARG A C 1
ATOM 699 O O . ARG A 1 85 ? 2.649 -2.244 -10.433 1.00 77.31 85 ARG A O 1
ATOM 706 N N . ASP A 1 86 ? 4.696 -3.088 -10.053 1.00 81.88 86 ASP A N 1
ATOM 707 C CA . ASP A 1 86 ? 4.525 -4.214 -10.968 1.00 81.88 86 ASP A CA 1
ATOM 708 C C . ASP A 1 86 ? 3.454 -5.162 -10.431 1.00 81.88 86 ASP A C 1
ATOM 710 O O . ASP A 1 86 ? 3.357 -5.321 -9.227 1.00 81.88 86 ASP A O 1
ATOM 714 N N . GLY A 1 87 ? 2.593 -5.722 -11.275 1.00 77.38 87 GLY A N 1
ATOM 715 C CA . GLY A 1 87 ? 1.549 -6.657 -10.823 1.00 77.38 87 GLY A CA 1
ATOM 716 C C . GLY A 1 87 ? 0.490 -6.107 -9.847 1.00 77.38 87 GLY A C 1
ATOM 717 O O . GLY A 1 87 ? -0.414 -6.849 -9.479 1.00 77.38 87 GLY A O 1
ATOM 718 N N . MET A 1 88 ? 0.542 -4.830 -9.443 1.00 82.69 88 MET 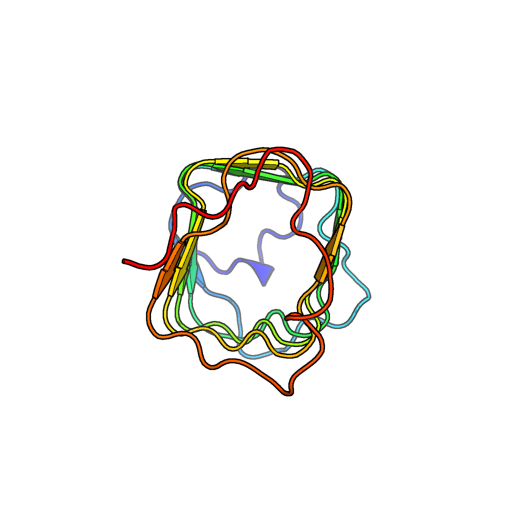A N 1
ATOM 719 C CA . MET A 1 88 ? -0.421 -4.251 -8.498 1.00 82.69 88 MET A CA 1
ATOM 720 C C . MET A 1 88 ? -1.843 -4.256 -9.082 1.00 82.69 88 MET A C 1
ATOM 722 O O . MET A 1 88 ? -2.088 -3.664 -10.140 1.00 82.69 88 MET A O 1
ATOM 726 N N . GLU A 1 89 ? -2.805 -4.840 -8.364 1.00 81.38 89 GLU A N 1
ATOM 727 C CA . GLU A 1 89 ? -4.211 -4.860 -8.768 1.00 81.38 89 GLU A CA 1
ATOM 728 C C . GLU A 1 89 ? -5.109 -4.034 -7.835 1.00 81.38 89 GLU A C 1
ATOM 730 O O . GLU A 1 89 ? -4.872 -3.882 -6.639 1.00 81.38 89 GLU A O 1
ATOM 735 N N . MET A 1 90 ? -6.190 -3.494 -8.401 1.00 83.19 90 MET A N 1
ATOM 736 C CA . MET A 1 90 ? -7.254 -2.807 -7.665 1.00 83.19 90 MET A CA 1
ATOM 737 C C . MET A 1 90 ? -8.599 -3.342 -8.158 1.00 83.19 90 MET A C 1
ATOM 739 O O . MET A 1 90 ? -8.965 -3.131 -9.315 1.00 83.19 90 MET A O 1
ATOM 743 N N . ARG A 1 91 ? -9.327 -4.059 -7.301 1.00 85.88 91 ARG A N 1
ATOM 744 C CA . ARG A 1 91 ? -10.574 -4.766 -7.623 1.00 85.88 91 ARG A CA 1
ATOM 745 C C . ARG A 1 91 ? -11.699 -4.286 -6.721 1.00 85.88 91 ARG A C 1
ATOM 747 O O . ARG A 1 91 ? -11.531 -4.192 -5.511 1.00 85.88 91 ARG A O 1
ATOM 754 N N . GLU A 1 92 ? -12.856 -3.991 -7.312 1.00 86.62 92 GLU A N 1
ATOM 755 C CA . GLU A 1 92 ? -14.051 -3.533 -6.578 1.00 86.62 92 GLU A CA 1
ATOM 756 C C . GLU A 1 92 ? -13.808 -2.275 -5.717 1.00 86.62 92 GLU A C 1
ATOM 758 O O . GLU A 1 92 ? -14.530 -2.007 -4.760 1.00 86.62 92 GLU A O 1
ATOM 763 N N . CYS A 1 93 ? -12.782 -1.489 -6.052 1.00 85.56 93 CYS A N 1
ATOM 764 C CA . CYS A 1 93 ? -12.439 -0.277 -5.325 1.00 85.56 93 CYS A CA 1
ATOM 765 C C . CYS A 1 93 ? -13.312 0.908 -5.755 1.00 85.56 93 CYS A C 1
ATOM 767 O O . CYS A 1 93 ? -13.770 0.988 -6.895 1.00 85.56 93 CYS A O 1
ATOM 769 N N . THR A 1 94 ? -13.507 1.860 -4.845 1.00 86.38 94 THR A N 1
ATOM 770 C CA . THR A 1 94 ? -14.325 3.064 -5.065 1.00 86.38 94 THR A CA 1
ATOM 771 C C . THR A 1 94 ? -13.548 4.342 -4.742 1.00 86.38 94 THR A C 1
ATOM 773 O O . THR A 1 94 ? -12.479 4.298 -4.130 1.00 86.38 94 THR A O 1
ATOM 776 N N . GLY A 1 9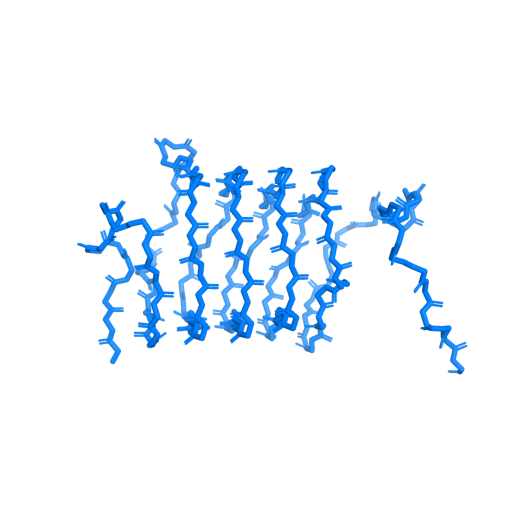5 ? -14.084 5.499 -5.144 1.00 85.44 95 GLY A N 1
ATOM 777 C CA . GLY A 1 95 ? -13.510 6.816 -4.847 1.00 85.44 95 GLY A CA 1
ATOM 778 C C . GLY A 1 95 ? -12.718 7.408 -6.011 1.00 85.44 95 GLY A C 1
ATOM 779 O O . GLY A 1 95 ? -13.072 7.185 -7.164 1.00 85.44 95 GLY A O 1
ATOM 780 N N . SER A 1 96 ? -11.682 8.192 -5.717 1.00 82.56 96 SER A N 1
ATOM 781 C CA . SER A 1 96 ? -10.809 8.793 -6.732 1.00 82.56 96 SER A CA 1
ATOM 782 C C . SER A 1 96 ? -9.631 7.875 -7.062 1.00 82.56 96 SER A C 1
ATOM 784 O O . SER A 1 96 ? -9.083 7.255 -6.148 1.00 82.56 96 SER A O 1
ATOM 786 N N . PRO A 1 97 ? -9.172 7.832 -8.325 1.00 78.56 97 PRO A N 1
ATOM 787 C CA . PRO A 1 97 ? -7.961 7.100 -8.666 1.00 78.56 97 PRO A CA 1
ATOM 788 C C . PRO A 1 97 ? -6.746 7.659 -7.894 1.00 78.56 97 PRO A C 1
ATOM 790 O O . PRO A 1 97 ? -6.676 8.873 -7.660 1.00 78.56 97 PRO A O 1
ATOM 793 N N . PRO A 1 98 ? -5.772 6.811 -7.516 1.00 83.69 98 PRO A N 1
ATOM 794 C CA . PRO A 1 98 ? -4.547 7.264 -6.869 1.00 83.69 98 PRO A CA 1
ATOM 795 C C . PRO A 1 98 ? -3.740 8.200 -7.774 1.00 83.69 98 PRO A C 1
ATOM 797 O O . PRO A 1 98 ? -3.582 7.947 -8.969 1.00 83.69 98 PRO A O 1
ATOM 800 N N . ILE A 1 99 ? -3.168 9.256 -7.197 1.00 86.38 99 ILE A N 1
ATOM 801 C CA . ILE A 1 99 ? -2.232 10.138 -7.904 1.00 86.38 99 ILE A CA 1
ATOM 802 C C . ILE A 1 99 ? -0.852 9.483 -7.878 1.00 86.38 99 ILE A C 1
ATOM 804 O O . ILE A 1 99 ? -0.304 9.242 -6.804 1.00 86.38 99 ILE A O 1
ATOM 808 N N . MET A 1 100 ? -0.275 9.223 -9.050 1.00 84.94 100 MET A N 1
ATOM 809 C CA . MET A 1 100 ? 1.019 8.546 -9.180 1.00 84.94 100 MET A CA 1
ATOM 810 C C . MET A 1 100 ? 2.095 9.515 -9.681 1.00 84.94 100 MET A C 1
ATOM 812 O O . MET A 1 100 ? 1.916 10.156 -10.716 1.00 84.94 100 MET A O 1
ATOM 816 N N . ILE A 1 101 ? 3.216 9.622 -8.962 1.00 84.31 101 ILE A N 1
ATOM 817 C CA . ILE A 1 101 ? 4.338 10.517 -9.293 1.00 84.31 101 ILE A CA 1
ATOM 818 C C . ILE A 1 101 ? 5.643 9.717 -9.242 1.00 84.31 101 ILE A C 1
ATOM 820 O O . ILE A 1 101 ? 5.925 9.068 -8.243 1.00 84.31 101 ILE A O 1
ATOM 824 N N . GLY A 1 102 ? 6.446 9.737 -10.310 1.00 78.62 102 GLY A N 1
ATOM 825 C CA . GLY A 1 102 ? 7.773 9.093 -10.323 1.00 78.62 102 GLY A CA 1
ATOM 826 C C . GLY A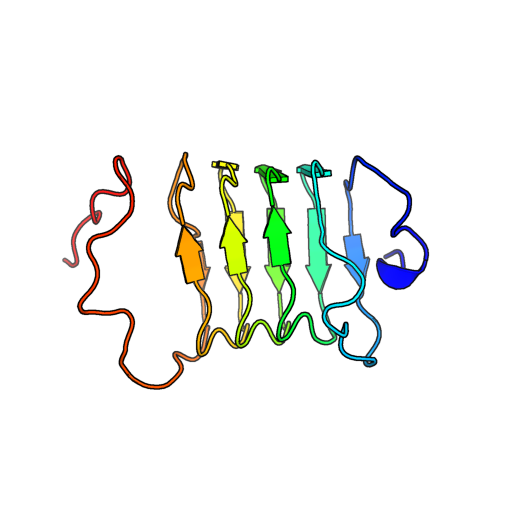 1 102 ? 7.775 7.560 -10.196 1.00 78.62 102 GLY A C 1
ATOM 827 O O . GLY A 1 102 ? 8.835 6.961 -10.041 1.00 78.62 102 GLY A O 1
ATOM 828 N N . THR A 1 103 ? 6.610 6.907 -10.268 1.00 71.12 103 THR A N 1
ATOM 829 C CA . THR A 1 103 ? 6.486 5.444 -10.157 1.00 71.12 103 THR A CA 1
ATOM 830 C C . THR A 1 103 ? 7.027 4.744 -11.402 1.00 71.12 103 THR A C 1
ATOM 832 O O . THR A 1 103 ? 6.726 5.174 -12.519 1.00 71.12 103 THR A O 1
ATOM 835 N N . LYS A 1 104 ? 7.753 3.634 -11.235 1.00 67.06 104 LYS A N 1
ATOM 836 C CA . LYS A 1 104 ? 8.158 2.774 -12.359 1.00 67.06 104 LYS A CA 1
ATOM 837 C C . LYS A 1 104 ? 7.048 1.758 -12.636 1.00 67.06 104 LYS A C 1
ATOM 839 O O . LYS A 1 104 ? 6.637 1.042 -11.729 1.00 67.06 104 LYS A O 1
ATOM 844 N N . GLU A 1 105 ? 6.535 1.733 -13.868 1.00 56.59 105 GLU A N 1
ATOM 845 C CA . GLU A 1 105 ? 5.574 0.704 -14.289 1.00 56.59 105 GLU A CA 1
ATOM 846 C C . GLU A 1 105 ? 6.288 -0.648 -14.404 1.00 56.59 105 GLU A C 1
ATOM 848 O O . GLU A 1 105 ? 7.397 -0.711 -14.941 1.00 56.59 105 GLU A O 1
ATOM 853 N N . GLY A 1 106 ? 5.651 -1.716 -13.928 1.00 51.59 106 GLY A N 1
ATOM 854 C CA . GLY A 1 106 ? 6.035 -3.082 -14.273 1.00 51.59 106 GLY A CA 1
ATOM 855 C C . GLY A 1 106 ? 5.512 -3.528 -15.651 1.00 51.59 106 GLY A C 1
ATOM 856 O O . GLY A 1 106 ? 4.831 -2.741 -16.321 1.00 51.59 106 GLY A O 1
ATOM 857 N N . PRO A 1 107 ? 5.870 -4.738 -16.132 1.00 39.00 107 PRO A N 1
ATOM 858 C CA . PRO A 1 107 ? 5.449 -5.318 -17.404 1.00 39.00 107 PRO A CA 1
ATOM 859 C C . PRO A 1 107 ? 3.971 -5.097 -17.784 1.00 39.00 107 PRO A C 1
ATOM 861 O O . PRO A 1 107 ? 3.074 -5.029 -16.942 1.00 39.00 107 PRO A O 1
ATOM 864 N N . PRO A 1 108 ? 3.685 -4.977 -19.093 1.00 40.62 108 PRO A N 1
ATOM 865 C CA . PRO A 1 108 ? 2.378 -4.567 -19.581 1.00 40.62 108 PRO A CA 1
ATOM 866 C C . PRO A 1 108 ? 1.338 -5.683 -19.400 1.00 40.62 108 PRO A C 1
ATOM 868 O O . PRO A 1 108 ? 1.305 -6.639 -20.164 1.00 40.62 108 PRO A O 1
ATOM 871 N N . GLY A 1 109 ? 0.462 -5.525 -18.406 1.00 45.41 109 GLY A N 1
ATOM 872 C CA . GLY A 1 109 ? -0.791 -6.288 -18.268 1.00 45.41 109 GLY A CA 1
ATOM 873 C C . GLY A 1 109 ? -1.991 -5.448 -17.805 1.00 45.41 109 GLY A C 1
ATOM 874 O O . GLY A 1 109 ? -3.131 -5.905 -17.839 1.00 45.41 109 GLY A O 1
ATOM 875 N N . TRP A 1 110 ? -1.748 -4.197 -17.395 1.00 47.88 110 TRP A N 1
ATOM 876 C CA . TRP A 1 110 ? -2.752 -3.316 -16.784 1.00 47.88 110 TRP A CA 1
ATOM 877 C C . TRP A 1 110 ? -3.470 -2.397 -17.783 1.00 47.88 110 TRP A C 1
ATOM 879 O O . TRP A 1 110 ? -4.576 -1.938 -17.522 1.00 47.88 110 TRP A O 1
ATOM 889 N N . ARG A 1 111 ? -2.869 -2.138 -18.955 1.00 51.03 111 ARG A N 1
ATOM 890 C CA . ARG A 1 111 ? -3.442 -1.232 -19.973 1.00 51.03 111 ARG A CA 1
ATOM 891 C C . ARG A 1 111 ? -4.703 -1.785 -20.643 1.00 51.03 111 ARG A C 1
ATOM 893 O O . ARG A 1 111 ? -5.451 -1.008 -21.226 1.00 51.03 111 ARG A O 1
ATOM 900 N N . ASP A 1 112 ? -4.932 -3.090 -20.532 1.00 50.16 112 ASP A N 1
ATOM 901 C CA . ASP A 1 112 ? -6.013 -3.790 -21.227 1.00 50.16 112 ASP A CA 1
ATOM 902 C C . ASP A 1 112 ? -7.256 -4.010 -20.351 1.00 50.16 112 ASP A C 1
ATOM 904 O O . ASP A 1 112 ? -8.256 -4.548 -20.828 1.00 50.16 112 ASP A O 1
ATOM 908 N N . ARG A 1 113 ? -7.230 -3.598 -19.072 1.00 48.88 113 ARG A N 1
ATOM 909 C CA . ARG A 1 113 ? -8.384 -3.728 -18.172 1.00 48.88 113 ARG A CA 1
ATOM 910 C C . ARG A 1 113 ? -9.090 -2.385 -17.984 1.00 48.88 113 ARG A C 1
ATOM 912 O O . ARG A 1 113 ? -8.425 -1.368 -17.787 1.00 48.88 113 ARG A O 1
ATOM 919 N N . PRO A 1 114 ? -10.432 -2.358 -18.042 1.00 47.19 114 PRO A N 1
ATOM 920 C CA . PRO A 1 114 ? -11.180 -1.132 -17.825 1.00 47.19 114 PRO A CA 1
ATOM 921 C C . PRO A 1 114 ? -10.965 -0.630 -16.387 1.00 47.19 114 PRO A C 1
ATOM 923 O O . PRO A 1 114 ? -10.916 -1.446 -15.461 1.00 47.19 114 PRO A O 1
ATOM 926 N N . PRO A 1 115 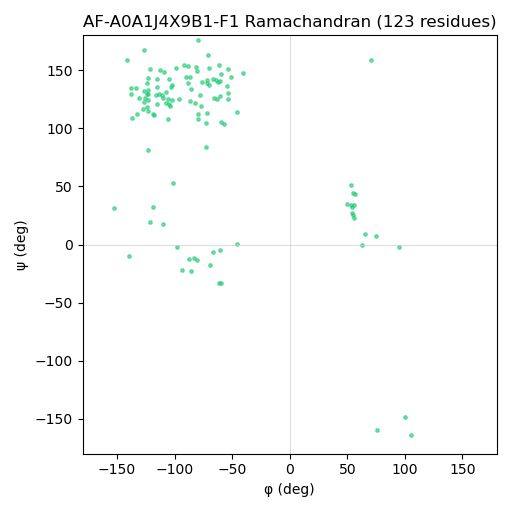? -10.843 0.694 -16.180 1.00 51.72 115 PRO A N 1
ATOM 927 C CA . PRO A 1 115 ? -10.768 1.259 -14.841 1.00 51.72 115 PRO A CA 1
ATOM 928 C C . PRO A 1 115 ? -12.053 0.943 -14.047 1.00 51.72 115 PRO A C 1
ATOM 930 O O . PRO A 1 115 ? -13.113 0.743 -14.652 1.00 51.72 115 PRO A O 1
ATOM 933 N N . PRO A 1 116 ? -11.995 0.906 -12.701 1.00 51.66 116 PRO A N 1
ATOM 934 C CA . PRO A 1 116 ? -13.178 0.746 -11.864 1.00 51.66 116 PRO A CA 1
ATOM 935 C C . PRO A 1 116 ? -14.272 1.784 -12.182 1.00 51.66 116 PRO A C 1
ATOM 937 O O . PRO A 1 116 ? -13.961 2.911 -12.587 1.00 51.66 116 PRO A O 1
ATOM 940 N N . PRO A 1 117 ? -15.560 1.450 -11.977 1.00 42.56 117 PRO A N 1
ATOM 941 C CA . PRO A 1 117 ? -16.656 2.395 -12.176 1.00 42.56 117 PRO A CA 1
ATOM 942 C C . PRO A 1 117 ? -16.443 3.691 -11.376 1.00 42.56 117 PRO A C 1
ATOM 944 O O . PRO A 1 117 ? -16.254 3.656 -10.162 1.00 42.56 117 PRO A O 1
ATOM 947 N N . GLY A 1 118 ? -16.483 4.841 -12.057 1.00 51.56 118 GLY A N 1
ATOM 948 C CA . GLY A 1 118 ? -16.256 6.164 -11.457 1.00 51.56 118 GLY A CA 1
ATOM 949 C C . GLY A 1 118 ? -14.819 6.685 -11.561 1.00 51.56 118 GLY A C 1
ATOM 950 O O . GLY A 1 118 ? -14.555 7.813 -11.151 1.00 51.56 118 GLY A O 1
ATOM 951 N N . TRP A 1 119 ? -13.892 5.906 -12.125 1.00 53.34 119 TRP A N 1
ATOM 952 C CA . TRP A 1 119 ? -12.506 6.319 -12.376 1.00 53.34 119 TRP A CA 1
ATOM 953 C C . TRP A 1 119 ? -12.325 6.691 -13.846 1.00 53.34 119 TRP A C 1
ATOM 955 O O . TRP A 1 119 ? -11.465 6.154 -14.548 1.00 53.34 119 TRP A O 1
ATOM 965 N N . GLU A 1 120 ? -13.181 7.588 -14.337 1.00 51.94 120 GLU A N 1
ATOM 966 C CA . GLU A 1 120 ? -13.042 8.093 -15.696 1.00 51.94 120 GLU A CA 1
ATOM 967 C C . GLU A 1 120 ? -11.691 8.794 -15.834 1.00 51.94 120 GLU A C 1
ATOM 969 O O . GLU A 1 120 ? -11.309 9.649 -15.031 1.00 51.94 120 GLU A O 1
ATOM 974 N N . SER A 1 121 ? -10.942 8.388 -16.857 1.00 51.12 121 SER A N 1
ATOM 975 C CA . SER A 1 121 ? -9.665 8.983 -17.207 1.00 51.12 121 SER A CA 1
ATOM 976 C C . SER A 1 121 ? -9.870 10.474 -17.457 1.00 51.12 121 SER A C 1
ATOM 978 O O . SER A 1 121 ? -10.352 10.863 -18.524 1.00 51.12 121 SER A O 1
ATOM 980 N N . HIS A 1 122 ? -9.479 11.321 -16.503 1.00 42.72 122 HIS A N 1
ATOM 981 C CA . HIS A 1 122 ? -9.216 12.717 -16.815 1.00 42.72 122 HIS A CA 1
ATOM 982 C C . HIS A 1 122 ? -8.096 12.716 -17.850 1.00 42.72 122 HIS A C 1
ATOM 984 O O . HIS A 1 122 ? -6.959 12.335 -17.573 1.00 42.72 122 HIS A O 1
ATOM 990 N N . GLY A 1 123 ? -8.519 12.990 -19.082 1.00 34.41 123 GLY A N 1
ATOM 991 C CA . GLY A 1 123 ? -7.799 12.671 -20.294 1.00 34.41 123 GLY A CA 1
ATOM 992 C C . GLY A 1 123 ? -6.359 13.149 -20.276 1.00 34.41 123 GLY A C 1
ATOM 993 O O . GLY A 1 123 ? -6.039 14.247 -19.818 1.00 34.41 123 GLY A O 1
ATOM 994 N N . LYS A 1 124 ? -5.515 12.317 -20.885 1.00 35.44 124 LYS A N 1
ATOM 995 C CA . LYS A 1 124 ? -4.324 12.796 -21.574 1.00 35.44 124 LYS A CA 1
ATOM 996 C C . LYS A 1 124 ? -4.741 14.000 -22.427 1.00 35.44 124 LYS A C 1
ATOM 998 O O . LYS A 1 124 ? -5.555 13.844 -23.337 1.00 35.44 124 LYS A O 1
ATOM 1003 N N . LYS A 1 125 ? -4.238 15.182 -22.090 1.00 32.69 125 LYS A N 1
ATOM 1004 C CA . LYS A 1 125 ? -4.016 16.224 -23.089 1.00 32.69 125 LYS A CA 1
ATOM 1005 C C . LYS A 1 125 ? -2.620 16.037 -23.649 1.00 32.69 125 LYS A C 1
ATOM 1007 O O . LYS A 1 125 ? -1.729 15.682 -22.845 1.00 32.69 125 LYS A O 1
#